Protein AF-A0A7X6TGX8-F1 (afdb_monomer_lite)

Structure (mmCIF, N/CA/C/O backbone):
data_AF-A0A7X6TGX8-F1
#
_entry.id   AF-A0A7X6TGX8-F1
#
loop_
_atom_site.group_PDB
_atom_site.id
_atom_site.type_symbol
_atom_site.label_atom_id
_atom_site.label_alt_id
_atom_site.label_comp_id
_atom_site.label_asym_id
_atom_site.label_entity_id
_atom_site.label_seq_id
_atom_site.pdbx_PDB_ins_code
_atom_site.Cartn_x
_atom_site.Cartn_y
_atom_site.Cartn_z
_atom_site.occupancy
_atom_site.B_iso_or_equiv
_atom_site.auth_seq_id
_atom_site.auth_comp_id
_atom_site.auth_asym_id
_atom_site.auth_atom_id
_atom_site.pdbx_PDB_model_num
ATOM 1 N N . MET A 1 1 ? -1.443 -20.435 -5.190 1.00 62.88 1 MET A N 1
ATOM 2 C CA . MET A 1 1 ? -2.209 -19.223 -5.570 1.00 62.88 1 MET A CA 1
ATOM 3 C C . MET A 1 1 ? -1.275 -18.072 -5.926 1.00 62.88 1 MET A C 1
ATOM 5 O O . MET A 1 1 ? -1.357 -17.604 -7.048 1.00 62.88 1 MET A O 1
ATOM 9 N N . PHE A 1 2 ? -0.354 -17.673 -5.039 1.00 69.69 2 PHE A N 1
ATOM 10 C CA . PHE A 1 2 ? 0.623 -16.609 -5.322 1.00 69.69 2 PHE A CA 1
ATOM 11 C C . PHE A 1 2 ? 1.579 -16.952 -6.479 1.00 69.69 2 PHE A C 1
ATOM 13 O O . PHE A 1 2 ? 1.657 -16.198 -7.441 1.00 69.69 2 PHE A O 1
ATOM 20 N N . ASP A 1 3 ? 2.193 -18.140 -6.460 1.00 76.62 3 ASP A N 1
ATOM 21 C CA . ASP A 1 3 ? 3.112 -18.580 -7.528 1.00 76.62 3 ASP A CA 1
ATOM 22 C C . ASP A 1 3 ? 2.433 -18.718 -8.896 1.00 76.62 3 ASP A C 1
ATOM 24 O O . ASP A 1 3 ? 3.056 -18.521 -9.934 1.00 76.62 3 ASP A O 1
ATOM 28 N N . ALA A 1 4 ? 1.132 -19.023 -8.909 1.00 78.00 4 ALA A N 1
ATOM 29 C CA . ALA A 1 4 ? 0.347 -19.078 -10.139 1.00 78.00 4 ALA A CA 1
ATOM 30 C C . ALA A 1 4 ? 0.096 -17.675 -10.722 1.00 78.00 4 ALA A C 1
ATOM 32 O O . ALA A 1 4 ? 0.005 -17.527 -11.936 1.00 78.00 4 ALA A O 1
ATOM 33 N N . LEU A 1 5 ? 0.016 -16.653 -9.863 1.00 79.88 5 LEU A N 1
ATOM 34 C CA . LEU A 1 5 ? -0.174 -15.257 -10.253 1.00 79.88 5 LEU A CA 1
ATOM 35 C C . LEU A 1 5 ? 1.125 -14.642 -10.796 1.00 79.88 5 LEU A C 1
ATOM 37 O O . LEU A 1 5 ? 1.132 -13.961 -11.818 1.00 79.88 5 LEU A O 1
ATOM 41 N N . THR A 1 6 ? 2.243 -14.894 -10.113 1.00 84.06 6 THR A N 1
ATOM 42 C CA . THR A 1 6 ? 3.538 -14.270 -10.424 1.00 84.06 6 THR A CA 1
ATOM 43 C C . THR A 1 6 ? 4.379 -15.085 -11.407 1.00 84.06 6 THR A C 1
ATOM 45 O O . THR A 1 6 ? 5.235 -14.521 -12.089 1.00 84.06 6 THR A O 1
ATOM 48 N N . GLY A 1 7 ? 4.125 -16.392 -11.537 1.00 81.94 7 GLY A N 1
ATOM 49 C CA . GLY A 1 7 ? 5.026 -17.358 -12.174 1.00 81.94 7 GLY A CA 1
ATOM 50 C C . GLY A 1 7 ? 5.411 -17.064 -13.626 1.00 81.94 7 GLY A C 1
ATOM 51 O O . GLY A 1 7 ? 6.537 -17.355 -14.021 1.00 81.94 7 GLY A O 1
ATOM 52 N N . ALA A 1 8 ? 4.529 -16.444 -14.414 1.00 80.12 8 ALA A N 1
ATOM 53 C CA . ALA A 1 8 ? 4.845 -16.021 -15.784 1.00 80.12 8 ALA A CA 1
ATOM 54 C C . ALA A 1 8 ? 5.239 -14.536 -15.880 1.00 80.12 8 ALA A C 1
ATOM 56 O O . ALA A 1 8 ? 6.113 -14.166 -16.667 1.00 80.12 8 ALA A O 1
ATOM 57 N N . ALA A 1 9 ? 4.610 -13.676 -15.075 1.00 87.62 9 ALA A N 1
ATOM 58 C CA . ALA A 1 9 ? 4.783 -12.230 -15.155 1.00 87.62 9 ALA A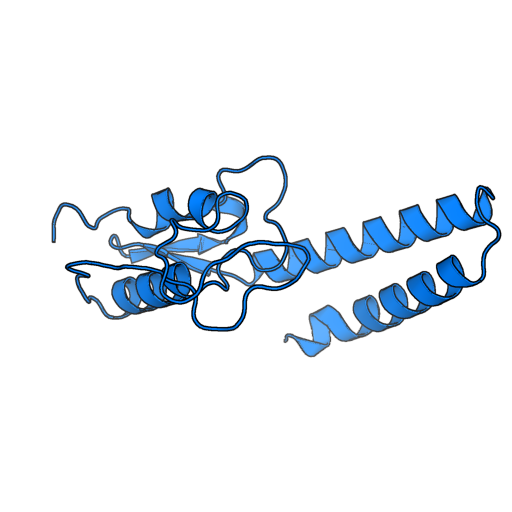 CA 1
ATOM 59 C C . ALA A 1 9 ? 6.134 -11.764 -14.584 1.00 87.62 9 ALA A C 1
ATOM 61 O O . ALA A 1 9 ? 6.808 -10.934 -15.200 1.00 87.62 9 ALA A O 1
ATOM 62 N N . ASP A 1 10 ? 6.570 -12.319 -13.451 1.00 90.31 10 ASP A N 1
ATOM 63 C CA . ASP A 1 10 ? 7.808 -11.912 -12.777 1.00 90.31 10 ASP A CA 1
ATOM 64 C C . ASP A 1 10 ? 9.071 -12.193 -13.606 1.00 90.31 10 ASP A C 1
ATOM 66 O O . ASP A 1 10 ? 9.896 -11.279 -13.762 1.00 90.31 10 ASP A O 1
ATOM 70 N N . PRO A 1 11 ? 9.262 -13.404 -14.176 1.00 93.94 11 PRO A N 1
ATOM 71 C CA . PRO A 1 11 ? 10.401 -13.673 -15.049 1.00 93.94 11 PRO A CA 1
ATOM 72 C C . PRO A 1 11 ? 10.435 -12.740 -16.260 1.00 93.94 11 PRO A C 1
ATOM 74 O O . PRO A 1 11 ? 11.500 -12.228 -16.609 1.00 93.94 11 PRO A O 1
ATOM 77 N N . GLU A 1 12 ? 9.280 -12.451 -16.865 1.00 94.75 12 GLU A N 1
ATOM 78 C CA . GLU A 1 12 ? 9.201 -11.570 -18.030 1.00 94.75 12 GLU A CA 1
ATOM 79 C C . GLU A 1 12 ? 9.512 -10.110 -17.672 1.00 94.75 12 GLU A C 1
ATOM 81 O O . GLU A 1 12 ? 10.279 -9.447 -18.374 1.00 94.75 12 GLU A O 1
ATOM 86 N N . ILE A 1 13 ? 9.010 -9.602 -16.541 1.00 95.44 13 ILE A N 1
ATOM 87 C CA . ILE A 1 13 ? 9.344 -8.257 -16.043 1.00 95.44 13 ILE A CA 1
ATOM 88 C C . ILE A 1 13 ? 10.855 -8.128 -15.799 1.00 95.44 13 ILE A C 1
ATOM 90 O O . ILE A 1 13 ? 11.450 -7.101 -16.160 1.00 95.44 13 ILE A O 1
ATOM 94 N N . LYS A 1 14 ? 11.490 -9.159 -15.223 1.00 94.81 14 LYS A N 1
ATOM 95 C CA . LYS A 1 14 ? 12.948 -9.216 -15.018 1.00 94.81 14 LYS A CA 1
ATOM 96 C C . LYS A 1 14 ? 13.697 -9.258 -16.352 1.00 94.81 14 LYS A C 1
ATOM 98 O O . LYS A 1 14 ? 14.626 -8.470 -16.551 1.00 94.81 14 LYS A O 1
ATOM 103 N N . ARG A 1 15 ? 13.260 -10.098 -17.298 1.00 96.88 15 ARG A N 1
ATOM 104 C CA . ARG A 1 15 ? 13.843 -10.205 -18.647 1.00 96.88 15 ARG A CA 1
ATOM 105 C C . ARG A 1 15 ? 13.784 -8.873 -19.392 1.00 96.88 15 ARG A C 1
ATOM 107 O O . ARG A 1 15 ? 14.792 -8.436 -19.950 1.00 96.88 15 ARG A O 1
ATOM 114 N N . LEU A 1 16 ? 12.636 -8.193 -19.360 1.00 96.81 16 LEU A N 1
ATOM 115 C CA . LEU A 1 16 ? 12.464 -6.864 -19.945 1.00 96.81 16 LEU A CA 1
ATOM 116 C C . LEU A 1 16 ? 13.342 -5.821 -19.248 1.00 96.81 16 LEU A C 1
ATOM 118 O O . LEU A 1 16 ? 13.933 -4.987 -19.926 1.00 96.81 16 LEU A O 1
ATOM 122 N N . GLY A 1 17 ? 13.480 -5.880 -17.920 1.00 96.31 17 GLY A N 1
ATOM 123 C CA . GLY A 1 17 ? 14.408 -5.029 -17.168 1.00 96.31 17 GLY A CA 1
ATOM 124 C C . GLY A 1 17 ? 15.855 -5.175 -17.648 1.00 96.31 17 GLY A C 1
ATOM 125 O O . GLY A 1 17 ? 16.512 -4.177 -17.948 1.00 96.31 17 GLY A O 1
ATOM 126 N N . ALA A 1 18 ? 16.320 -6.414 -17.818 1.00 96.81 18 ALA A N 1
ATOM 127 C CA . ALA A 1 18 ? 17.652 -6.702 -18.342 1.00 96.81 18 ALA A CA 1
ATOM 128 C C . ALA A 1 18 ? 17.819 -6.247 -19.807 1.00 96.81 18 ALA A C 1
ATOM 130 O O . ALA A 1 18 ? 18.865 -5.717 -20.180 1.00 96.81 18 ALA A O 1
ATOM 131 N N . ALA A 1 19 ? 16.786 -6.407 -20.640 1.00 96.50 19 ALA A N 1
ATOM 132 C CA . ALA A 1 19 ? 16.795 -5.920 -22.020 1.00 96.50 19 ALA A CA 1
ATOM 133 C C . ALA A 1 19 ? 16.850 -4.384 -22.095 1.00 96.50 19 ALA A C 1
ATOM 135 O O . ALA A 1 19 ? 17.595 -3.840 -22.906 1.00 96.50 19 ALA A O 1
ATOM 136 N N . ILE A 1 20 ? 16.122 -3.680 -21.219 1.00 97.19 20 ILE A N 1
ATOM 137 C CA . ILE A 1 20 ? 16.188 -2.217 -21.102 1.00 97.19 20 ILE A CA 1
ATOM 138 C C . ILE A 1 20 ? 17.605 -1.787 -20.736 1.00 97.19 20 ILE A C 1
ATOM 140 O O . ILE A 1 20 ? 18.115 -0.866 -21.361 1.00 97.19 20 ILE A O 1
ATOM 144 N N . ALA A 1 21 ? 18.255 -2.441 -19.769 1.00 96.00 21 ALA A N 1
ATOM 145 C CA . ALA A 1 21 ? 19.613 -2.090 -19.350 1.00 96.00 21 ALA A CA 1
ATOM 146 C C . ALA A 1 21 ? 20.630 -2.159 -20.506 1.00 96.00 21 ALA A C 1
ATOM 148 O O . ALA A 1 21 ? 21.503 -1.302 -20.590 1.00 96.00 21 ALA A O 1
ATOM 149 N N . ARG A 1 22 ? 20.468 -3.120 -21.427 1.00 95.81 22 ARG A N 1
ATOM 150 C CA . ARG A 1 22 ? 21.333 -3.290 -22.610 1.00 95.81 22 ARG A CA 1
ATOM 151 C C . ARG A 1 22 ? 20.973 -2.388 -23.795 1.00 95.81 22 ARG A C 1
ATOM 153 O O . ARG A 1 22 ? 21.797 -2.198 -24.681 1.00 95.81 22 ARG A O 1
ATOM 160 N N . ALA A 1 23 ? 19.750 -1.864 -23.853 1.00 95.56 23 ALA A N 1
ATOM 161 C CA . ALA A 1 23 ? 19.290 -1.074 -24.992 1.00 95.56 23 ALA A CA 1
ATOM 162 C C . ALA A 1 23 ? 19.861 0.361 -24.966 1.00 95.56 23 ALA A C 1
ATOM 164 O O . ALA A 1 23 ? 19.833 0.995 -23.902 1.00 95.56 23 ALA A O 1
ATOM 165 N N . PRO A 1 24 ? 20.276 0.932 -26.117 1.00 95.56 24 PRO A N 1
ATOM 166 C CA . PRO A 1 24 ? 20.805 2.295 -26.180 1.00 95.56 24 PRO A CA 1
ATOM 167 C C . PRO A 1 24 ? 19.836 3.325 -25.592 1.00 95.56 24 PRO A C 1
ATOM 169 O O . PRO A 1 24 ? 18.625 3.284 -25.862 1.00 95.56 24 PRO A O 1
ATOM 172 N N . ALA A 1 25 ? 20.360 4.253 -24.789 1.00 92.69 25 ALA A N 1
ATOM 173 C CA . ALA A 1 25 ? 19.578 5.335 -24.201 1.00 92.69 25 ALA A CA 1
ATOM 174 C C . ALA A 1 25 ? 18.879 6.163 -25.295 1.00 92.69 25 ALA A C 1
ATOM 176 O O . ALA A 1 25 ? 19.437 6.408 -26.358 1.00 92.69 25 ALA A O 1
ATOM 177 N N . GLY A 1 26 ? 17.620 6.543 -25.064 1.00 90.81 26 GLY A N 1
ATOM 178 C CA . GLY A 1 26 ? 16.832 7.334 -26.020 1.00 90.81 26 GLY A CA 1
ATOM 179 C C . GLY A 1 26 ? 16.324 6.589 -27.266 1.00 90.81 26 GLY A C 1
ATOM 180 O O . GLY A 1 26 ? 15.465 7.128 -27.965 1.00 90.81 26 GLY A O 1
ATOM 181 N N . SER A 1 27 ? 16.769 5.354 -27.532 1.00 95.69 27 SER A N 1
ATOM 182 C CA . SER A 1 27 ? 16.324 4.591 -28.709 1.00 95.69 27 SER A CA 1
ATOM 183 C C . SER A 1 27 ? 14.827 4.249 -28.670 1.00 95.69 27 SER A C 1
ATOM 185 O O . SER A 1 27 ? 14.243 4.028 -27.603 1.00 95.69 27 SER A O 1
ATOM 187 N N . ALA A 1 28 ? 14.198 4.158 -29.848 1.00 95.50 28 ALA A N 1
ATOM 188 C CA . ALA A 1 28 ? 12.800 3.737 -29.974 1.00 95.50 28 ALA A CA 1
ATOM 189 C C . ALA A 1 28 ? 12.571 2.346 -29.357 1.00 95.50 28 ALA A C 1
ATOM 191 O O . ALA A 1 28 ? 11.680 2.185 -28.527 1.00 95.50 28 ALA A O 1
ATOM 192 N N . SER A 1 29 ? 13.468 1.396 -29.642 1.00 94.38 29 SER A N 1
ATOM 193 C CA . SER A 1 29 ? 13.449 0.048 -29.057 1.00 94.38 29 SER A CA 1
ATOM 194 C C . SER A 1 29 ? 13.465 0.075 -27.521 1.00 94.38 29 SER A C 1
ATOM 196 O O . SER A 1 29 ? 12.645 -0.579 -26.873 1.00 94.38 29 SER A O 1
ATOM 198 N N . ARG A 1 30 ? 14.311 0.915 -26.901 1.00 96.31 30 ARG A N 1
ATOM 199 C CA . ARG A 1 30 ? 14.320 1.078 -25.438 1.00 96.31 30 ARG A CA 1
ATOM 200 C C . ARG A 1 30 ? 12.989 1.616 -24.914 1.00 96.31 30 ARG A C 1
ATOM 202 O O . ARG A 1 30 ? 12.494 1.121 -23.900 1.00 96.31 30 ARG A O 1
ATOM 209 N N . ARG A 1 31 ? 12.402 2.618 -25.578 1.00 96.88 31 ARG A N 1
ATOM 210 C CA . ARG A 1 31 ? 11.093 3.170 -25.183 1.00 96.88 31 ARG A CA 1
ATOM 211 C C . ARG A 1 31 ? 10.008 2.096 -25.228 1.00 96.88 31 ARG A C 1
ATOM 213 O O . ARG A 1 31 ? 9.186 2.039 -24.316 1.00 96.88 31 ARG A O 1
ATOM 220 N N . ASP A 1 32 ? 10.022 1.237 -26.238 1.00 96.88 32 ASP A N 1
ATOM 221 C CA . ASP A 1 32 ? 9.043 0.159 -26.404 1.00 96.88 32 ASP A CA 1
ATOM 222 C C . ASP A 1 32 ? 9.174 -0.894 -25.298 1.00 96.88 32 ASP A C 1
ATOM 224 O O . ASP A 1 32 ? 8.177 -1.269 -24.675 1.00 96.88 32 ASP A O 1
ATOM 228 N N . LEU A 1 33 ? 10.406 -1.296 -24.969 1.00 97.69 33 LEU A N 1
ATOM 229 C CA . LEU A 1 33 ? 10.687 -2.201 -23.852 1.00 97.69 33 LEU A CA 1
ATOM 230 C C . LEU A 1 33 ? 10.219 -1.619 -22.509 1.00 97.69 33 LEU A C 1
ATOM 232 O O . LEU A 1 33 ? 9.588 -2.322 -21.717 1.00 97.69 33 LEU A O 1
ATOM 236 N N . VAL A 1 34 ? 10.462 -0.325 -22.263 1.00 97.38 34 VAL A N 1
ATOM 237 C CA . VAL A 1 34 ? 9.977 0.371 -21.059 1.00 97.38 34 VAL A CA 1
ATOM 238 C C . VAL A 1 34 ? 8.449 0.368 -20.998 1.00 97.38 34 VAL A C 1
ATOM 240 O O . VAL A 1 34 ? 7.894 0.080 -19.935 1.00 97.38 34 VAL A O 1
ATOM 243 N N . ARG A 1 35 ? 7.757 0.652 -22.112 1.00 96.88 35 ARG A N 1
ATOM 244 C CA . ARG A 1 35 ? 6.284 0.622 -22.161 1.00 96.88 35 ARG A CA 1
ATOM 245 C C . ARG A 1 35 ? 5.743 -0.774 -21.847 1.00 96.88 35 ARG A C 1
ATOM 247 O O . ARG A 1 35 ? 4.868 -0.887 -20.992 1.00 96.88 35 ARG A O 1
ATOM 254 N N . ARG A 1 36 ? 6.301 -1.827 -22.459 1.00 96.50 36 ARG A N 1
ATOM 255 C CA . ARG A 1 36 ? 5.892 -3.226 -22.218 1.00 96.50 36 ARG A CA 1
ATOM 256 C C . ARG A 1 36 ? 6.118 -3.648 -20.767 1.00 96.50 36 ARG A C 1
ATOM 258 O O . ARG A 1 36 ? 5.191 -4.141 -20.132 1.00 96.50 36 ARG A O 1
ATOM 265 N N . ARG A 1 37 ? 7.301 -3.367 -20.203 1.00 97.19 37 ARG A N 1
ATOM 266 C CA . ARG A 1 37 ? 7.605 -3.674 -18.794 1.00 97.19 37 ARG A CA 1
ATOM 267 C C . ARG A 1 37 ? 6.640 -2.970 -17.842 1.00 97.19 37 ARG A C 1
ATOM 269 O O . ARG A 1 37 ? 6.148 -3.589 -16.905 1.00 97.19 37 ARG A O 1
ATOM 276 N N . ARG A 1 38 ? 6.371 -1.679 -18.075 1.00 95.00 38 ARG A N 1
ATOM 277 C CA . ARG A 1 38 ? 5.432 -0.894 -17.255 1.00 95.00 38 ARG A CA 1
ATOM 278 C C . ARG A 1 38 ? 4.013 -1.447 -17.333 1.00 95.00 38 ARG A C 1
ATOM 280 O O . ARG A 1 38 ? 3.343 -1.489 -16.310 1.00 95.00 38 ARG A O 1
ATOM 287 N N . ALA A 1 39 ? 3.559 -1.859 -18.517 1.00 94.19 39 ALA A N 1
ATOM 288 C CA . ALA A 1 39 ? 2.231 -2.437 -18.688 1.00 94.19 39 ALA A CA 1
ATOM 289 C C . ALA A 1 39 ? 2.079 -3.752 -17.911 1.00 94.19 39 ALA A C 1
ATOM 291 O O . ALA A 1 39 ? 1.147 -3.861 -17.122 1.00 94.19 39 ALA A O 1
ATOM 292 N N . LEU A 1 40 ? 3.031 -4.681 -18.059 1.00 94.31 40 LEU A N 1
ATOM 293 C CA . LEU A 1 40 ? 3.022 -5.956 -17.332 1.00 94.31 40 LEU A CA 1
ATOM 294 C C . LEU A 1 40 ? 3.113 -5.763 -15.816 1.00 94.31 40 LEU A C 1
ATOM 296 O O . LEU A 1 40 ? 2.340 -6.351 -15.073 1.00 94.31 40 LEU A O 1
ATOM 300 N N . SER A 1 41 ? 4.014 -4.893 -15.350 1.00 92.69 41 SER A N 1
ATOM 301 C CA . SER A 1 41 ? 4.146 -4.607 -13.918 1.00 92.69 41 SER A CA 1
ATOM 302 C C . SER A 1 41 ? 2.878 -3.984 -13.335 1.00 92.69 41 SER A C 1
ATOM 304 O O . SER A 1 41 ? 2.495 -4.332 -12.224 1.00 92.69 41 SER A O 1
ATOM 306 N N . ARG A 1 42 ? 2.208 -3.091 -14.073 1.00 90.88 42 ARG A N 1
ATOM 307 C CA . ARG A 1 42 ? 0.938 -2.498 -13.637 1.00 90.88 42 ARG A CA 1
ATOM 308 C C . ARG A 1 42 ? -0.171 -3.543 -13.541 1.00 90.88 42 ARG A C 1
ATOM 310 O O . ARG A 1 42 ? -0.945 -3.490 -12.594 1.00 90.88 42 ARG A O 1
ATOM 317 N N . ASP A 1 43 ? -0.259 -4.438 -14.520 1.00 91.06 43 ASP A N 1
ATOM 318 C CA . ASP A 1 43 ? -1.275 -5.489 -14.541 1.00 91.06 43 ASP A CA 1
ATOM 319 C C . ASP A 1 43 ? -1.083 -6.472 -13.381 1.00 91.06 43 ASP A C 1
ATOM 321 O O . ASP A 1 43 ? -1.998 -6.681 -12.591 1.00 91.06 43 ASP A O 1
ATOM 325 N N . LEU A 1 44 ? 0.149 -6.947 -13.180 1.00 91.44 44 LEU A N 1
ATOM 326 C CA . LEU A 1 44 ? 0.481 -7.817 -12.053 1.00 91.44 44 LEU A CA 1
ATOM 327 C C . LEU A 1 44 ? 0.184 -7.151 -10.702 1.00 91.44 44 LEU A C 1
ATOM 329 O O . LEU A 1 44 ? -0.410 -7.767 -9.824 1.00 91.44 44 LEU A O 1
ATOM 333 N N . MET A 1 45 ? 0.562 -5.880 -10.530 1.00 89.50 45 MET A N 1
ATOM 334 C CA . MET A 1 45 ? 0.269 -5.147 -9.294 1.00 89.50 45 MET A CA 1
ATOM 335 C C . MET A 1 45 ? -1.233 -5.001 -9.044 1.00 89.50 45 MET A C 1
ATOM 337 O O . MET A 1 45 ? -1.652 -5.041 -7.892 1.00 89.50 45 MET A O 1
ATOM 341 N N . GLN A 1 46 ? -2.043 -4.837 -10.093 1.00 87.00 46 GLN A N 1
ATOM 342 C CA . GLN A 1 46 ? -3.497 -4.812 -9.947 1.00 87.00 46 GLN A CA 1
ATOM 343 C C . GLN A 1 46 ? -4.010 -6.142 -9.413 1.00 87.00 46 GLN A C 1
ATOM 345 O O . GLN A 1 46 ? -4.683 -6.157 -8.391 1.00 87.00 46 GLN A O 1
ATOM 350 N N . GLN A 1 47 ? -3.622 -7.237 -10.064 1.00 88.69 47 GLN A N 1
ATOM 351 C CA . GLN A 1 47 ? -4.029 -8.575 -9.657 1.00 88.69 47 GLN A CA 1
ATOM 352 C C . GLN A 1 47 ? -3.612 -8.875 -8.211 1.00 88.69 47 GLN A C 1
ATOM 354 O O . GLN A 1 47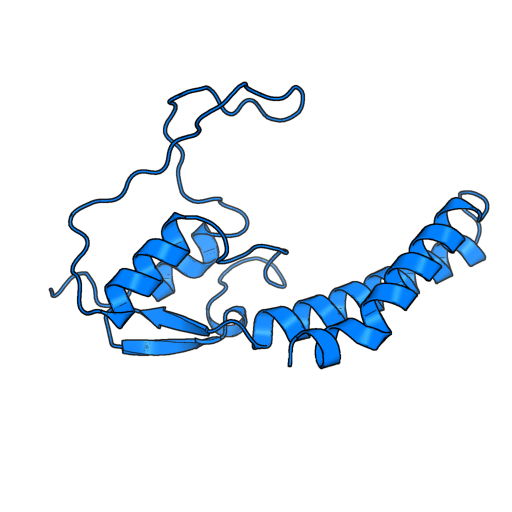 ? -4.377 -9.466 -7.458 1.00 88.69 47 GLN A O 1
ATOM 359 N N . LEU A 1 48 ? -2.423 -8.425 -7.795 1.00 88.62 48 LEU A N 1
ATOM 360 C CA . LEU A 1 48 ? -1.969 -8.539 -6.410 1.00 88.62 48 LEU A CA 1
ATOM 361 C C . LEU A 1 48 ? -2.848 -7.737 -5.444 1.00 88.62 48 LEU A C 1
ATOM 363 O O . LEU A 1 48 ? -3.235 -8.266 -4.405 1.00 88.62 48 LEU A O 1
ATOM 367 N N . HIS A 1 49 ? -3.185 -6.487 -5.768 1.00 89.38 49 HIS A N 1
ATOM 368 C CA . HIS A 1 49 ? -4.057 -5.673 -4.915 1.00 89.38 49 HIS A CA 1
ATOM 369 C C . HIS A 1 49 ? -5.485 -6.221 -4.830 1.00 89.38 49 HIS A C 1
ATOM 371 O O . HIS A 1 49 ? -6.100 -6.097 -3.774 1.00 89.38 49 HIS A O 1
ATOM 377 N N . ASP A 1 50 ? -5.991 -6.870 -5.879 1.00 87.06 50 ASP A N 1
ATOM 378 C CA . ASP A 1 50 ? -7.315 -7.506 -5.873 1.00 87.06 50 ASP A CA 1
ATOM 379 C C . ASP A 1 50 ? -7.389 -8.689 -4.885 1.00 87.06 50 ASP A C 1
ATOM 381 O O . ASP A 1 50 ? -8.460 -9.020 -4.377 1.00 87.06 50 ASP A O 1
ATOM 385 N N . LEU A 1 51 ? -6.251 -9.311 -4.547 1.00 88.25 51 LEU A N 1
ATOM 386 C CA . LEU A 1 51 ? -6.193 -10.354 -3.514 1.00 88.25 51 LEU A CA 1
ATOM 387 C C . LEU A 1 51 ? -6.303 -9.780 -2.093 1.00 88.25 51 LEU A C 1
ATOM 389 O O . LEU A 1 51 ? -6.728 -10.482 -1.170 1.00 88.25 51 LEU A O 1
ATOM 393 N N . TYR A 1 52 ? -5.933 -8.515 -1.897 1.00 90.69 52 TYR A N 1
ATOM 394 C CA . TYR A 1 52 ? -5.911 -7.886 -0.582 1.00 90.69 52 TYR A CA 1
ATOM 395 C C . TYR A 1 52 ? -7.309 -7.413 -0.204 1.00 90.69 52 TYR A C 1
ATOM 397 O O . TYR A 1 52 ? -7.921 -6.613 -0.906 1.00 90.69 52 TYR A O 1
ATOM 405 N N . HIS A 1 53 ? -7.794 -7.885 0.941 1.00 94.06 53 HIS A N 1
ATOM 406 C CA . HIS A 1 53 ? -9.077 -7.480 1.500 1.00 94.06 53 HIS A CA 1
ATOM 407 C C . HIS A 1 53 ? -8.869 -6.893 2.885 1.00 94.06 53 HIS A C 1
ATOM 409 O O . HIS A 1 53 ? -8.176 -7.488 3.711 1.00 94.06 53 HIS A O 1
ATOM 415 N N . LEU A 1 54 ? -9.502 -5.752 3.127 1.00 96.62 54 LEU A N 1
ATOM 416 C CA . LEU A 1 54 ? -9.511 -5.082 4.415 1.00 96.62 54 LEU A CA 1
ATOM 417 C C . LEU A 1 54 ? -10.867 -5.274 5.089 1.00 96.62 54 LEU A C 1
ATOM 419 O O . LEU A 1 54 ? -11.898 -5.351 4.416 1.00 96.62 54 LEU A O 1
ATOM 423 N N . VAL A 1 55 ? -10.848 -5.344 6.417 1.00 97.69 55 VAL A N 1
ATOM 424 C CA . VAL A 1 55 ? -12.037 -5.403 7.269 1.00 97.69 55 VAL A CA 1
ATOM 425 C C . VAL A 1 55 ? -12.029 -4.204 8.208 1.00 97.69 55 VAL A C 1
ATOM 427 O O . VAL A 1 55 ? -10.991 -3.890 8.787 1.00 97.69 55 VAL A O 1
ATOM 430 N N . ASN A 1 56 ? -13.169 -3.531 8.346 1.00 97.38 56 ASN A N 1
ATOM 431 C CA . ASN A 1 56 ? -13.333 -2.421 9.286 1.00 97.38 56 ASN A CA 1
ATOM 432 C C . ASN A 1 56 ? -14.059 -2.845 10.573 1.00 97.38 56 ASN A C 1
ATOM 434 O O . ASN A 1 56 ? -14.516 -3.981 10.709 1.00 97.38 56 ASN A O 1
ATOM 438 N N . PHE A 1 57 ? -14.221 -1.919 11.519 1.00 97.00 57 PHE A N 1
ATOM 439 C CA . PHE A 1 57 ? -14.865 -2.186 12.812 1.00 97.00 57 PHE A CA 1
ATOM 440 C C . PHE A 1 57 ? -16.390 -2.378 12.738 1.00 97.00 57 PHE A C 1
ATOM 442 O O . PHE A 1 57 ? -17.007 -2.747 13.741 1.00 97.00 57 PHE A O 1
ATOM 449 N N . ARG A 1 58 ? -17.015 -2.197 11.565 1.00 95.81 58 ARG A N 1
ATOM 450 C CA . ARG A 1 58 ? -18.398 -2.635 11.285 1.00 95.81 58 ARG A CA 1
ATOM 451 C C . ARG A 1 58 ? -18.473 -4.090 10.803 1.00 95.81 58 ARG A C 1
ATOM 453 O O . ARG A 1 58 ? -19.571 -4.610 10.643 1.00 95.81 58 ARG A O 1
ATOM 460 N N . GLY A 1 59 ? -17.332 -4.742 10.569 1.00 95.50 59 GLY A N 1
ATOM 461 C CA . GLY A 1 59 ? -17.253 -6.080 9.980 1.00 95.50 59 GLY A CA 1
ATOM 462 C C . GLY A 1 59 ? -17.388 -6.091 8.454 1.00 95.50 59 GLY A C 1
ATOM 463 O O . GLY A 1 59 ? -17.490 -7.161 7.856 1.00 95.50 59 GLY A O 1
ATOM 464 N N . GLU A 1 60 ? -17.381 -4.925 7.801 1.00 97.12 60 GLU A N 1
ATOM 465 C CA . GLU A 1 60 ? -17.442 -4.845 6.343 1.00 97.12 60 GLU A CA 1
ATOM 466 C C . GLU A 1 60 ? -16.107 -5.279 5.747 1.00 97.12 60 GLU A C 1
ATOM 468 O O . GLU A 1 60 ? -15.052 -4.815 6.176 1.00 97.12 60 GLU A O 1
ATOM 473 N N . ARG A 1 61 ? -16.157 -6.125 4.716 1.00 97.06 61 ARG A N 1
ATOM 474 C CA . ARG A 1 61 ? -14.985 -6.585 3.969 1.00 97.06 61 ARG A CA 1
ATOM 475 C C . ARG A 1 61 ? -14.997 -5.988 2.568 1.00 97.06 61 ARG A C 1
ATOM 477 O O . ARG A 1 61 ? -15.975 -6.166 1.848 1.00 97.06 61 ARG A O 1
ATOM 484 N N . ARG A 1 62 ? -13.908 -5.330 2.167 1.00 95.88 62 ARG A N 1
ATOM 485 C CA . ARG A 1 62 ? -13.733 -4.766 0.816 1.00 95.88 62 ARG A CA 1
ATOM 486 C C . ARG A 1 62 ? -12.315 -4.988 0.307 1.00 95.88 62 ARG A C 1
ATOM 488 O O . ARG A 1 62 ? -11.395 -5.157 1.108 1.00 95.88 62 ARG A O 1
ATOM 495 N N . SER A 1 63 ? -12.133 -5.011 -1.008 1.00 94.25 63 SER A N 1
ATOM 496 C CA . SER A 1 63 ? -10.799 -5.099 -1.605 1.00 94.25 63 SER A CA 1
ATOM 497 C C . SER A 1 63 ? -9.992 -3.823 -1.349 1.00 94.25 63 SER A C 1
ATOM 499 O O . SER A 1 63 ? -10.546 -2.736 -1.168 1.00 94.25 63 SER A O 1
ATOM 501 N N . LEU A 1 64 ? -8.663 -3.935 -1.378 1.00 94.88 64 LEU A N 1
ATOM 502 C CA . LEU A 1 64 ? -7.750 -2.801 -1.225 1.00 94.88 64 LEU A CA 1
ATOM 503 C C . LEU A 1 64 ? -8.005 -1.705 -2.268 1.00 94.88 64 LEU A C 1
ATOM 505 O O . LEU A 1 64 ? -7.822 -0.523 -1.995 1.00 94.88 64 LEU A O 1
ATOM 509 N N . VAL A 1 65 ? -8.421 -2.103 -3.467 1.00 93.38 65 VAL A N 1
ATOM 510 C CA . VAL A 1 65 ? -8.656 -1.205 -4.600 1.00 93.38 65 VAL A CA 1
ATOM 511 C C . VAL A 1 65 ? -9.926 -0.384 -4.394 1.00 93.38 65 VAL A C 1
ATOM 513 O O . VAL A 1 65 ? -9.927 0.802 -4.703 1.00 93.38 65 VAL A O 1
ATOM 516 N N . GLU A 1 66 ? -10.978 -0.983 -3.833 1.00 93.81 66 GLU A N 1
ATOM 517 C CA . GLU A 1 66 ? -12.248 -0.297 -3.558 1.00 93.81 66 GLU A CA 1
ATOM 518 C C . GLU A 1 66 ? -12.134 0.763 -2.461 1.00 93.81 66 GLU A C 1
ATOM 520 O O . GLU A 1 66 ? -12.881 1.738 -2.464 1.00 93.81 66 GLU A O 1
ATOM 525 N N . VAL A 1 67 ? -11.226 0.564 -1.506 1.00 95.62 67 VAL A N 1
ATOM 526 C CA . VAL A 1 67 ? -11.108 1.409 -0.304 1.00 95.62 67 VAL A CA 1
ATOM 527 C C . VAL A 1 67 ? -9.993 2.444 -0.396 1.00 95.62 67 VAL A C 1
ATOM 529 O O . VAL A 1 67 ? -9.859 3.289 0.487 1.00 95.62 67 VAL A O 1
ATOM 532 N N . PHE A 1 68 ? -9.165 2.381 -1.437 1.00 96.00 68 PHE A N 1
ATOM 533 C CA . PHE A 1 68 ? -8.055 3.305 -1.618 1.00 96.00 68 PHE A CA 1
ATOM 534 C C . PHE A 1 68 ? -8.538 4.664 -2.135 1.00 96.00 68 PHE A C 1
ATOM 536 O O . PHE A 1 68 ? -8.833 4.831 -3.316 1.00 96.00 68 PHE A O 1
ATOM 543 N N . HIS A 1 69 ? -8.541 5.671 -1.260 1.00 94.94 69 HIS A N 1
ATOM 544 C CA . HIS A 1 69 ? -8.906 7.051 -1.593 1.00 94.94 69 HIS A CA 1
ATOM 545 C C . HIS A 1 69 ? -7.684 7.924 -1.908 1.00 94.94 69 HIS A C 1
ATOM 547 O O . HIS A 1 69 ? -7.415 8.925 -1.245 1.00 94.94 69 HIS A O 1
ATOM 553 N N . GLY A 1 70 ? -6.902 7.527 -2.910 1.00 91.69 70 GLY A N 1
ATOM 554 C CA . GLY A 1 70 ? -5.736 8.274 -3.385 1.00 91.69 70 GLY A CA 1
ATOM 555 C C . GLY A 1 70 ? -5.749 8.466 -4.903 1.00 91.69 70 GLY A C 1
ATOM 556 O O . GLY A 1 70 ? -6.597 7.905 -5.597 1.00 91.69 70 GLY A O 1
ATOM 557 N N . PRO A 1 71 ? -4.814 9.257 -5.456 1.00 89.12 71 PRO A N 1
ATOM 558 C CA . PRO A 1 71 ? -4.729 9.445 -6.896 1.00 89.12 71 PRO A CA 1
ATOM 559 C C . PRO A 1 71 ? -4.296 8.149 -7.592 1.00 89.12 71 PRO A C 1
ATOM 561 O O . PRO A 1 71 ? -3.242 7.584 -7.300 1.00 89.12 71 PRO A O 1
ATOM 564 N N . GLY A 1 72 ? -5.082 7.716 -8.576 1.00 88.38 72 GLY A N 1
ATOM 565 C CA . GLY A 1 72 ? -4.772 6.535 -9.375 1.00 88.38 72 GLY A CA 1
ATOM 566 C C . GLY A 1 72 ? -4.936 5.229 -8.597 1.00 88.38 72 GLY A C 1
ATOM 567 O O . GLY A 1 72 ? -5.882 5.056 -7.839 1.00 88.38 72 GLY A O 1
ATOM 568 N N . ARG A 1 73 ? -4.040 4.271 -8.849 1.00 88.56 73 ARG A N 1
ATOM 569 C CA . ARG A 1 73 ? -4.074 2.941 -8.220 1.00 88.56 73 ARG A CA 1
ATOM 570 C C . ARG A 1 73 ? -3.242 2.931 -6.934 1.00 88.56 73 ARG A C 1
ATOM 572 O O . ARG A 1 73 ? -2.267 3.685 -6.872 1.00 88.56 73 ARG A O 1
ATOM 579 N N . PRO A 1 74 ? -3.550 2.041 -5.971 1.00 92.62 74 PRO A N 1
ATOM 580 C CA . PRO A 1 74 ? -2.723 1.874 -4.784 1.00 92.62 74 PRO A CA 1
ATOM 581 C C . PRO A 1 74 ? -1.251 1.658 -5.174 1.00 92.62 74 PRO A C 1
ATOM 583 O O . PRO A 1 74 ? -0.969 0.855 -6.069 1.00 92.62 74 PRO A O 1
ATOM 586 N N . PRO A 1 75 ? -0.290 2.362 -4.559 1.00 92.31 75 PRO A N 1
ATOM 587 C CA . PRO A 1 75 ? 1.123 2.061 -4.745 1.00 92.31 75 PRO A CA 1
ATOM 588 C C . PRO A 1 75 ? 1.490 0.688 -4.176 1.00 92.31 75 PRO A C 1
ATOM 590 O O . PRO A 1 75 ? 0.859 0.201 -3.237 1.00 92.31 75 PRO A O 1
ATOM 593 N N . SER A 1 76 ? 2.578 0.092 -4.665 1.00 89.50 76 SER A N 1
ATOM 594 C CA . SER A 1 76 ? 3.104 -1.152 -4.092 1.00 89.50 76 SER A CA 1
ATOM 595 C C . SER A 1 76 ? 3.388 -1.010 -2.588 1.00 89.50 76 SER A C 1
ATOM 597 O O . SER A 1 76 ? 4.025 -0.042 -2.139 1.00 89.50 76 SER A O 1
ATOM 599 N N . GLY A 1 77 ? 2.931 -1.996 -1.814 1.00 88.69 77 GLY A N 1
ATOM 600 C CA . GLY A 1 77 ? 3.044 -2.029 -0.352 1.00 88.69 77 GLY A CA 1
ATOM 601 C C . GLY A 1 77 ? 1.979 -1.212 0.390 1.00 88.69 77 GLY A C 1
ATOM 602 O O . GLY A 1 77 ? 2.155 -0.906 1.567 1.00 88.69 77 GLY A O 1
ATOM 603 N N . THR A 1 78 ? 0.898 -0.802 -0.280 1.00 93.94 78 THR A N 1
ATOM 604 C CA . THR A 1 78 ? -0.300 -0.262 0.390 1.00 93.94 78 THR A CA 1
ATOM 605 C C . THR A 1 78 ? -0.923 -1.356 1.260 1.00 93.94 78 THR A C 1
ATOM 607 O O . THR A 1 78 ? -1.096 -2.478 0.801 1.00 93.94 78 THR A O 1
ATOM 610 N N . GLY A 1 79 ? -1.223 -1.046 2.524 1.00 91.50 79 GLY A N 1
ATOM 611 C CA . GLY A 1 79 ? -1.746 -2.021 3.491 1.00 91.50 79 GLY A CA 1
ATOM 612 C C . GLY A 1 79 ? -0.690 -2.909 4.164 1.00 91.50 79 GLY A C 1
ATOM 613 O O . GLY A 1 79 ? -1.014 -3.606 5.118 1.00 91.50 79 GLY A O 1
ATOM 614 N N . ASP A 1 80 ? 0.579 -2.848 3.744 1.00 91.56 80 ASP A N 1
ATOM 615 C CA . ASP A 1 80 ? 1.642 -3.688 4.319 1.00 91.56 80 ASP A CA 1
ATOM 616 C C . ASP A 1 80 ? 2.359 -3.072 5.530 1.00 91.56 80 ASP A C 1
ATOM 618 O O . ASP A 1 80 ? 3.139 -3.763 6.197 1.00 91.56 80 ASP A O 1
ATOM 622 N N . CYS A 1 81 ? 2.111 -1.794 5.829 1.00 91.12 81 CYS A N 1
ATOM 623 C CA . CYS A 1 81 ? 2.642 -1.130 7.020 1.00 91.12 81 CYS A CA 1
ATOM 624 C C . CYS A 1 81 ? 2.055 -1.715 8.316 1.00 91.12 81 CYS A C 1
ATOM 626 O O . CYS A 1 81 ? 1.022 -2.386 8.305 1.00 91.12 81 CYS A O 1
ATOM 628 N N . CYS A 1 82 ? 2.726 -1.446 9.441 1.00 91.94 82 CYS A N 1
ATOM 629 C CA . CYS A 1 82 ? 2.338 -1.981 10.745 1.00 91.94 82 CYS A CA 1
ATOM 630 C C . CYS A 1 82 ? 0.922 -1.541 11.152 1.00 91.94 82 CYS A C 1
ATOM 632 O O . CYS A 1 82 ? 0.101 -2.399 11.469 1.00 91.94 82 CYS A O 1
ATOM 634 N N . GLY A 1 83 ? 0.598 -0.245 11.047 1.00 94.12 83 GLY A N 1
ATOM 635 C CA . GLY A 1 83 ? -0.713 0.288 11.422 1.00 94.12 83 GLY A CA 1
ATOM 636 C C . GLY A 1 83 ? -1.892 -0.428 10.755 1.00 94.12 83 GLY A C 1
ATOM 637 O O . GLY A 1 83 ? -2.724 -0.985 11.468 1.00 94.12 83 GLY A O 1
ATOM 638 N N . PRO A 1 84 ? -1.967 -0.507 9.410 1.00 95.44 84 PRO A N 1
ATOM 639 C CA . PRO A 1 84 ? -3.016 -1.269 8.733 1.00 95.44 84 PRO A CA 1
ATOM 640 C C . PRO A 1 84 ? -3.114 -2.730 9.195 1.00 95.44 84 PRO A C 1
ATOM 642 O O . PRO A 1 84 ? -4.214 -3.226 9.413 1.00 95.44 84 PRO A O 1
ATOM 645 N N . LYS A 1 85 ? -1.990 -3.424 9.411 1.00 95.44 85 LYS A N 1
ATOM 646 C CA . LYS A 1 85 ? -1.999 -4.819 9.889 1.00 95.44 85 LYS A CA 1
ATOM 647 C C . LYS A 1 85 ? -2.563 -4.952 11.304 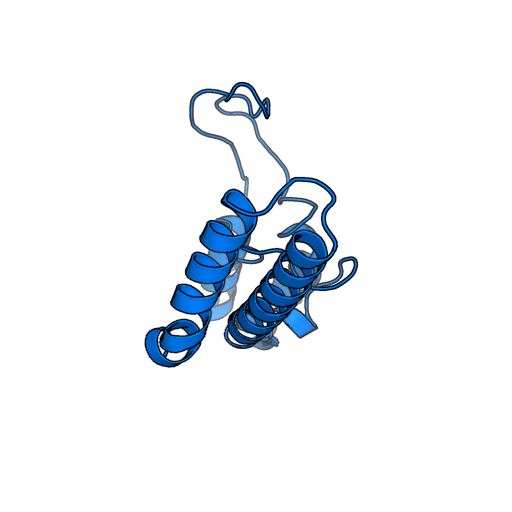1.00 95.44 85 LYS A C 1
ATOM 649 O O . LYS A 1 85 ? -3.337 -5.873 11.558 1.00 95.44 85 LYS A O 1
ATOM 654 N N . LEU A 1 86 ? -2.212 -4.034 12.202 1.00 96.31 86 LEU A N 1
ATOM 655 C CA . LEU A 1 86 ? -2.749 -3.997 13.563 1.00 96.31 86 LEU A CA 1
ATOM 656 C C . LEU A 1 86 ? -4.249 -3.689 13.566 1.00 96.31 86 LEU A C 1
ATOM 658 O O . LEU A 1 86 ? -5.009 -4.390 14.226 1.00 96.31 86 LEU A O 1
ATOM 662 N N . LEU A 1 87 ? -4.689 -2.704 12.778 1.00 96.62 87 LEU A N 1
ATOM 663 C CA . LEU A 1 87 ? -6.109 -2.367 12.635 1.00 96.62 87 LEU A CA 1
ATOM 664 C C . LEU A 1 87 ? -6.912 -3.527 12.043 1.00 96.62 87 LEU A C 1
ATOM 666 O O . LEU A 1 87 ? -7.975 -3.861 12.557 1.00 96.62 87 LEU A O 1
ATOM 670 N N . GLN A 1 88 ? -6.377 -4.181 11.009 1.00 97.12 88 GLN A N 1
ATOM 671 C CA . GLN A 1 88 ? -6.969 -5.379 10.423 1.00 97.12 88 GLN A CA 1
ATOM 672 C C . GLN A 1 88 ? -7.138 -6.474 11.479 1.00 97.12 88 GLN A C 1
ATOM 674 O O . GLN A 1 88 ? -8.216 -7.053 11.590 1.00 97.12 88 GLN A O 1
ATOM 679 N N . HIS A 1 89 ? -6.089 -6.744 12.262 1.00 97.31 89 HIS A N 1
ATOM 680 C CA . HIS A 1 89 ? -6.130 -7.741 13.326 1.00 97.31 89 HIS A CA 1
ATOM 681 C C . HIS A 1 89 ? -7.160 -7.383 14.403 1.00 97.31 89 HIS A C 1
ATOM 683 O O . HIS A 1 89 ? -7.932 -8.248 14.814 1.00 97.31 89 HIS A O 1
ATOM 689 N N . ALA A 1 90 ? -7.205 -6.122 14.834 1.00 97.31 90 ALA A N 1
ATOM 690 C CA . ALA A 1 90 ? -8.162 -5.665 15.831 1.00 97.31 90 ALA A CA 1
ATOM 691 C C . ALA A 1 90 ? -9.606 -5.837 15.339 1.00 97.31 90 ALA A C 1
ATOM 693 O O . ALA A 1 90 ? -10.409 -6.487 16.009 1.00 97.31 90 ALA A O 1
ATOM 694 N N . ALA A 1 91 ? -9.902 -5.364 14.125 1.00 96.81 91 ALA A N 1
ATOM 695 C CA . ALA A 1 91 ? -11.222 -5.477 13.517 1.00 96.81 91 ALA A CA 1
ATOM 696 C C . ALA A 1 91 ? -11.679 -6.939 13.364 1.00 96.81 91 ALA A C 1
ATOM 698 O O . ALA A 1 91 ? -12.825 -7.257 13.676 1.00 96.81 91 ALA A O 1
ATOM 699 N N . THR A 1 92 ? -10.797 -7.854 12.941 1.00 97.19 92 THR A N 1
ATOM 700 C CA . THR A 1 92 ? -11.165 -9.272 12.763 1.00 97.19 92 THR A CA 1
ATOM 701 C C . THR A 1 92 ? -11.315 -10.050 14.064 1.00 97.19 92 THR A C 1
ATOM 703 O O . THR A 1 92 ? -11.974 -11.084 14.065 1.00 97.19 92 THR A O 1
ATOM 706 N N . ASN A 1 93 ? -10.702 -9.586 15.154 1.00 97.06 93 ASN A N 1
ATOM 707 C CA . ASN A 1 93 ? -10.746 -10.257 16.457 1.00 97.06 93 ASN A CA 1
ATOM 708 C C . ASN A 1 93 ? -11.655 -9.540 17.466 1.00 97.06 93 ASN A C 1
ATOM 710 O O . ASN A 1 93 ? -11.677 -9.911 18.635 1.00 97.06 93 ASN A O 1
ATOM 714 N N . GLY A 1 94 ? -12.400 -8.514 17.036 1.00 94.12 94 GLY A N 1
ATOM 715 C CA . GLY A 1 94 ? -13.288 -7.751 17.915 1.00 94.12 94 GLY A CA 1
ATOM 716 C C . GLY A 1 94 ? -12.555 -6.974 19.011 1.00 94.12 94 GLY A C 1
ATOM 717 O O . GLY A 1 94 ? -13.152 -6.678 20.042 1.00 94.12 94 GLY A O 1
ATOM 718 N N . LEU A 1 95 ? -11.275 -6.657 18.807 1.00 95.19 95 LEU A N 1
ATOM 719 C CA . LEU A 1 95 ? -10.497 -5.840 19.735 1.00 95.19 95 LEU A CA 1
ATOM 720 C C . LEU A 1 95 ? -10.789 -4.362 19.475 1.00 95.19 95 LEU A C 1
ATOM 722 O O . LEU A 1 95 ? -10.883 -3.941 18.321 1.00 95.19 95 LEU A O 1
ATOM 726 N N . VAL A 1 96 ? -10.879 -3.573 20.542 1.00 93.50 96 VAL A N 1
ATOM 727 C CA . VAL A 1 96 ? -11.042 -2.119 20.460 1.00 93.50 96 VAL A CA 1
ATOM 728 C C . VAL A 1 96 ? -9.680 -1.472 20.719 1.00 93.50 96 VAL A C 1
ATOM 730 O O . VAL A 1 96 ? -9.158 -1.586 21.828 1.00 93.50 96 VAL A O 1
ATOM 733 N N . PRO A 1 97 ? -9.036 -0.865 19.705 1.00 93.19 97 PRO A N 1
ATOM 734 C CA . PRO A 1 97 ? -7.788 -0.148 19.921 1.00 93.19 97 PRO A CA 1
ATOM 735 C C . PRO A 1 97 ? -8.042 1.152 20.695 1.00 93.19 97 PRO A C 1
ATOM 737 O O . PRO A 1 97 ? -8.740 2.033 20.206 1.00 93.19 97 PRO A O 1
ATOM 740 N N . GLU A 1 98 ? -7.414 1.289 21.862 1.00 91.56 98 GLU A N 1
ATOM 741 C CA . GLU A 1 98 ? -7.440 2.520 22.672 1.00 91.56 98 GLU A CA 1
ATOM 742 C C . GLU A 1 98 ? -6.566 3.626 22.063 1.00 91.56 98 GLU A C 1
ATOM 744 O O . GLU A 1 98 ? -6.932 4.797 21.998 1.00 91.56 98 GLU A O 1
ATOM 749 N N . SER A 1 99 ? -5.366 3.259 21.608 1.00 91.06 99 SER A N 1
ATOM 750 C CA . SER A 1 99 ? -4.423 4.179 20.974 1.00 91.06 99 SER A CA 1
ATOM 751 C C . SER A 1 99 ? -3.425 3.425 20.097 1.00 91.06 99 SER A C 1
ATOM 753 O O . SER A 1 99 ? -3.203 2.224 20.261 1.00 91.06 99 SER A O 1
ATOM 755 N N . MET A 1 100 ? -2.822 4.132 19.142 1.00 91.12 100 MET A N 1
ATOM 756 C CA . MET A 1 100 ? -1.771 3.601 18.279 1.00 91.12 100 MET A CA 1
ATOM 757 C C . MET A 1 100 ? -0.766 4.705 17.961 1.00 91.12 100 MET A C 1
ATOM 759 O O . MET A 1 100 ? -1.151 5.824 17.629 1.00 91.12 100 MET A O 1
ATOM 763 N N . ALA A 1 101 ? 0.520 4.371 18.023 1.00 91.06 101 ALA A N 1
ATOM 764 C CA . ALA A 1 101 ? 1.608 5.251 17.626 1.00 91.06 101 ALA A CA 1
ATOM 765 C C . ALA A 1 101 ? 2.562 4.498 16.694 1.00 91.06 101 ALA A C 1
ATOM 767 O O . ALA A 1 101 ? 2.870 3.327 16.920 1.00 91.06 101 ALA A O 1
ATOM 768 N N . GLU A 1 102 ? 3.037 5.175 15.651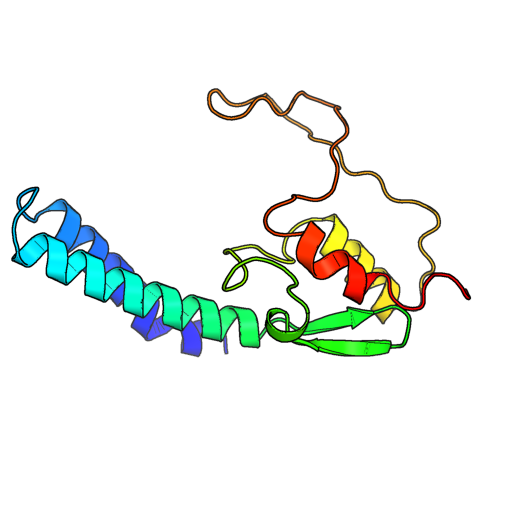 1.00 90.44 102 GLU A N 1
ATOM 769 C CA . GLU A 1 102 ? 4.075 4.667 14.757 1.00 90.44 102 GLU A CA 1
ATOM 770 C C . GLU A 1 102 ? 5.343 5.505 14.939 1.00 90.44 102 GLU A C 1
ATOM 772 O O . GLU A 1 102 ? 5.293 6.736 14.930 1.00 90.44 102 GLU A O 1
ATOM 777 N N . PHE A 1 103 ? 6.487 4.838 15.080 1.00 90.19 103 PHE A N 1
ATOM 778 C CA . PHE A 1 103 ? 7.792 5.486 15.166 1.00 90.19 103 PHE A CA 1
ATOM 779 C C . PHE A 1 103 ? 8.827 4.730 14.337 1.00 90.19 103 PHE A C 1
ATOM 781 O O . PHE A 1 103 ? 8.646 3.559 13.990 1.00 90.19 103 PHE A O 1
ATOM 788 N N . PHE A 1 104 ? 9.909 5.416 13.983 1.00 88.69 104 PHE A N 1
ATOM 789 C CA . PHE A 1 104 ? 11.018 4.807 13.261 1.00 88.69 104 PHE A CA 1
ATOM 790 C C . PHE A 1 104 ? 12.100 4.310 14.223 1.00 88.69 104 PHE A C 1
ATOM 792 O O . PHE A 1 104 ? 12.542 5.038 15.111 1.00 88.69 104 PHE A O 1
ATOM 799 N N . TRP A 1 105 ? 12.565 3.078 14.015 1.00 88.19 105 TRP A N 1
ATOM 800 C CA . TRP A 1 105 ? 13.643 2.480 14.798 1.00 88.19 105 TRP A CA 1
ATOM 801 C C . TRP A 1 105 ? 14.787 2.029 13.891 1.00 88.19 105 TRP A C 1
ATOM 803 O O . TRP A 1 105 ? 14.672 1.038 13.171 1.00 88.19 105 TRP A O 1
ATOM 813 N N . GLY A 1 106 ? 15.893 2.768 13.928 1.00 88.31 106 GLY A N 1
ATOM 814 C CA . GLY A 1 106 ? 17.112 2.449 13.187 1.00 88.31 106 GLY A CA 1
ATOM 815 C C . GLY A 1 106 ? 17.935 3.691 12.872 1.00 88.31 106 GLY A C 1
ATOM 816 O O . GLY A 1 106 ? 17.600 4.790 13.316 1.00 88.31 106 GLY A O 1
ATOM 817 N N . GLU A 1 107 ? 19.007 3.507 12.109 1.00 83.25 107 GLU A N 1
ATOM 818 C CA . GLU A 1 107 ? 19.825 4.606 11.596 1.00 83.25 107 GLU A CA 1
ATOM 819 C C . GLU A 1 107 ? 19.130 5.302 10.418 1.00 83.25 107 GLU A C 1
ATOM 821 O O . GLU A 1 107 ? 18.571 4.659 9.523 1.00 83.25 107 GLU A O 1
ATOM 826 N N . SER A 1 108 ? 19.170 6.634 10.409 1.00 76.56 108 SER A N 1
ATOM 827 C CA . SER A 1 108 ? 18.627 7.454 9.326 1.00 76.56 108 SER A CA 1
ATOM 828 C C . SER A 1 108 ? 19.457 7.263 8.051 1.00 76.56 108 SER A C 1
ATOM 830 O O . SER A 1 108 ? 20.650 7.563 8.027 1.00 76.56 108 SER A O 1
ATOM 832 N N . GLY A 1 109 ? 18.839 6.789 6.966 1.00 69.50 109 GLY A N 1
ATOM 833 C CA . GLY A 1 109 ? 19.516 6.638 5.673 1.00 69.50 109 GLY A CA 1
ATOM 834 C C . GLY A 1 109 ? 19.765 7.975 4.958 1.00 69.50 109 GLY A C 1
ATOM 835 O O . GLY A 1 109 ? 19.048 8.952 5.163 1.00 69.50 109 GLY A O 1
ATOM 836 N N . ALA A 1 110 ? 20.731 7.997 4.034 1.00 61.31 110 ALA A N 1
ATOM 837 C CA . ALA A 1 110 ? 21.153 9.205 3.309 1.00 61.31 110 ALA A CA 1
ATOM 838 C C . ALA A 1 110 ? 20.052 9.885 2.463 1.00 61.31 110 ALA A C 1
ATOM 840 O O . ALA A 1 110 ? 20.168 11.063 2.139 1.00 61.31 110 ALA A O 1
ATOM 841 N N . SER A 1 111 ? 18.992 9.162 2.080 1.00 56.69 111 SER A N 1
ATOM 842 C CA . SER A 1 111 ? 17.960 9.652 1.152 1.00 56.69 111 SER A CA 1
ATOM 843 C C . SER A 1 111 ? 16.612 9.985 1.802 1.00 56.69 111 SER A C 1
ATOM 845 O O . SER A 1 111 ? 15.725 10.489 1.116 1.00 56.69 111 SER A O 1
ATOM 847 N N . ALA A 1 112 ? 16.417 9.682 3.089 1.00 64.81 112 ALA A N 1
ATOM 848 C CA . ALA A 1 112 ? 15.198 10.019 3.822 1.00 64.81 112 ALA A CA 1
ATOM 849 C C . ALA A 1 112 ? 15.505 10.120 5.321 1.00 64.81 112 ALA A C 1
ATOM 851 O O . ALA A 1 112 ? 15.774 9.112 5.973 1.00 64.81 112 ALA A O 1
ATOM 852 N N . ALA A 1 113 ? 15.431 11.337 5.860 1.00 69.81 113 ALA A N 1
ATOM 853 C CA . ALA A 1 113 ? 15.678 11.640 7.267 1.00 69.81 113 ALA A CA 1
ATOM 854 C C . ALA A 1 113 ? 14.508 11.173 8.154 1.00 69.81 113 ALA A C 1
ATOM 856 O O . ALA A 1 113 ? 13.765 11.975 8.714 1.00 69.81 113 ALA A O 1
ATOM 857 N N . ARG A 1 114 ? 14.301 9.858 8.249 1.00 84.81 114 ARG A N 1
ATOM 858 C CA . ARG A 1 114 ? 13.558 9.282 9.370 1.00 84.81 114 ARG A CA 1
ATOM 859 C C . ARG A 1 114 ? 14.521 9.225 10.542 1.00 84.81 114 ARG A C 1
ATOM 861 O O . ARG A 1 114 ? 15.541 8.563 10.440 1.00 84.81 114 ARG A O 1
ATOM 868 N N . MET A 1 115 ? 14.219 9.964 11.593 1.00 86.56 115 MET A N 1
ATOM 869 C CA . MET A 1 115 ? 15.040 10.087 12.786 1.00 86.56 115 MET A CA 1
ATOM 870 C C . MET A 1 115 ? 14.717 8.945 13.749 1.00 86.56 115 MET A C 1
ATOM 872 O O . MET A 1 115 ? 13.571 8.500 13.853 1.00 86.56 115 MET A O 1
ATOM 876 N N . HIS A 1 116 ? 15.748 8.444 14.420 1.00 89.50 116 HIS A N 1
ATOM 877 C CA . HIS A 1 116 ? 15.609 7.384 15.408 1.00 89.50 116 HIS A CA 1
ATOM 878 C C . HIS A 1 116 ? 14.657 7.803 16.537 1.00 89.50 116 HIS A C 1
ATOM 880 O O . HIS A 1 116 ? 14.769 8.914 17.044 1.00 89.50 116 HIS A O 1
ATOM 886 N N . ALA A 1 117 ? 13.755 6.899 16.930 1.00 90.06 117 ALA A N 1
ATOM 887 C CA . ALA A 1 117 ? 12.749 7.092 17.978 1.00 90.06 117 ALA A CA 1
ATOM 888 C C . ALA A 1 117 ? 11.723 8.209 17.709 1.00 90.06 117 ALA A C 1
ATOM 890 O O . ALA A 1 117 ? 10.909 8.512 18.579 1.00 90.06 117 ALA A O 1
ATOM 891 N N . GLU A 1 118 ? 11.701 8.774 16.501 1.00 91.44 118 GLU A N 1
ATOM 892 C CA . GLU A 1 118 ? 10.738 9.811 16.147 1.00 91.44 118 GLU A CA 1
ATOM 893 C C . GLU A 1 118 ? 9.421 9.231 15.647 1.00 91.44 118 GLU A C 1
ATOM 895 O O . GLU A 1 118 ? 9.379 8.241 14.900 1.00 91.44 118 GLU A O 1
ATOM 900 N N . GLY A 1 119 ? 8.342 9.885 16.072 1.00 89.81 119 GLY A N 1
ATOM 901 C CA . GLY A 1 119 ? 6.974 9.549 15.714 1.00 89.81 119 GLY A CA 1
ATOM 902 C C . GLY A 1 119 ? 6.608 10.092 14.340 1.00 89.81 119 GLY A C 1
ATOM 903 O O . GLY A 1 119 ? 6.950 11.218 13.979 1.00 89.81 119 GLY A O 1
ATOM 904 N N . TYR A 1 120 ? 5.874 9.301 13.565 1.00 88.69 120 TYR A N 1
ATOM 905 C CA . TYR A 1 120 ? 5.409 9.719 12.250 1.00 88.69 120 TYR A CA 1
ATOM 906 C C . TYR A 1 120 ? 3.963 9.295 12.027 1.00 88.69 120 TYR A C 1
ATOM 908 O O . TYR A 1 120 ? 3.576 8.205 12.443 1.00 88.69 120 TYR A O 1
ATOM 916 N N . PRO A 1 121 ? 3.165 10.111 11.320 1.00 89.38 121 PRO A N 1
ATOM 917 C CA . PRO A 1 121 ? 1.841 9.685 10.920 1.00 89.38 121 PRO A CA 1
ATOM 918 C C . PRO A 1 121 ? 1.934 8.552 9.897 1.00 89.38 121 PRO A C 1
ATOM 920 O O . PRO A 1 121 ? 2.973 8.325 9.255 1.00 89.38 121 PRO A O 1
ATOM 923 N N . ALA A 1 122 ? 0.790 7.905 9.692 1.00 90.00 122 ALA A N 1
ATOM 924 C CA . ALA A 1 122 ? 0.619 6.916 8.649 1.00 90.00 122 ALA A CA 1
ATOM 925 C C . ALA A 1 122 ? 1.120 7.447 7.300 1.00 90.00 122 ALA A C 1
ATOM 927 O O . ALA A 1 122 ? 0.946 8.614 6.942 1.00 90.00 122 ALA A O 1
ATOM 928 N N . CYS A 1 123 ? 1.747 6.566 6.529 1.00 89.25 123 CYS A N 1
ATOM 929 C CA . CYS A 1 123 ? 2.390 6.944 5.286 1.00 89.25 123 CYS A CA 1
ATOM 930 C C . CYS A 1 123 ? 1.398 7.596 4.295 1.00 89.25 123 CYS A C 1
ATOM 932 O O . CYS A 1 123 ? 0.480 6.937 3.804 1.00 89.25 123 CYS A O 1
ATOM 934 N N . ALA A 1 124 ? 1.599 8.882 3.976 1.00 90.31 124 ALA A N 1
ATOM 935 C CA . ALA A 1 124 ? 0.623 9.690 3.231 1.00 90.31 124 ALA A CA 1
ATOM 936 C C . ALA A 1 124 ? 0.250 9.102 1.861 1.00 90.31 124 ALA A C 1
ATOM 938 O O . ALA A 1 124 ? -0.906 9.114 1.456 1.00 90.31 124 ALA A O 1
ATOM 939 N N . ALA A 1 125 ? 1.229 8.532 1.155 1.00 89.75 125 ALA A N 1
ATOM 940 C CA . ALA A 1 125 ? 1.019 7.999 -0.187 1.00 89.75 125 ALA A CA 1
ATOM 941 C C . ALA A 1 125 ? 0.352 6.611 -0.225 1.00 89.75 125 ALA A C 1
ATOM 943 O O . ALA A 1 125 ? -0.169 6.239 -1.272 1.00 89.75 125 ALA A O 1
ATOM 944 N N . LYS A 1 126 ? 0.406 5.820 0.860 1.00 92.19 126 LYS A N 1
ATOM 945 C CA . LYS A 1 126 ? -0.051 4.412 0.833 1.00 92.19 126 LYS A CA 1
ATOM 946 C C . LYS A 1 126 ? -1.052 4.069 1.934 1.00 92.19 126 LYS A C 1
ATOM 948 O O . LYS A 1 126 ? -2.062 3.440 1.668 1.00 92.19 126 LYS A O 1
ATOM 953 N N . CYS A 1 127 ? -0.781 4.471 3.168 1.00 93.81 127 CYS A N 1
ATOM 954 C CA . CYS A 1 127 ? -1.529 4.057 4.349 1.00 93.81 127 CYS A CA 1
ATOM 955 C C . CYS A 1 127 ? -2.706 4.997 4.602 1.00 93.81 127 CYS A C 1
ATOM 957 O O . CYS A 1 127 ? -3.838 4.557 4.761 1.00 93.81 127 CYS A O 1
ATOM 959 N N . GLN A 1 128 ? -2.446 6.306 4.594 1.00 94.50 128 GLN A N 1
ATOM 960 C CA . GLN A 1 128 ? -3.465 7.320 4.859 1.00 94.50 128 GLN A CA 1
ATOM 961 C C . GLN A 1 128 ? -4.720 7.177 3.969 1.00 94.50 128 GLN A C 1
ATOM 963 O O . GLN A 1 128 ? -5.817 7.262 4.518 1.00 94.50 128 GLN A O 1
ATOM 968 N N . PRO A 1 129 ? -4.614 6.865 2.657 1.00 96.75 129 PRO A N 1
ATOM 969 C CA . PRO A 1 129 ? -5.778 6.710 1.781 1.00 96.75 129 PRO A CA 1
ATOM 970 C C . PRO A 1 129 ? -6.741 5.571 2.138 1.00 96.75 129 PRO A C 1
ATOM 972 O O . PRO A 1 129 ? -7.872 5.591 1.669 1.00 96.75 129 PRO A O 1
ATOM 975 N N . ILE A 1 130 ? -6.310 4.573 2.919 1.00 97.12 130 ILE A N 1
ATOM 976 C CA . ILE A 1 130 ? -7.146 3.418 3.297 1.00 97.12 130 ILE A CA 1
ATOM 977 C C . ILE A 1 130 ? -7.663 3.508 4.738 1.00 97.12 130 ILE A C 1
ATOM 979 O O . ILE A 1 130 ? -8.625 2.827 5.088 1.00 97.12 130 ILE A O 1
ATOM 983 N N . LEU A 1 131 ? -7.061 4.360 5.578 1.00 95.62 131 LEU A N 1
ATO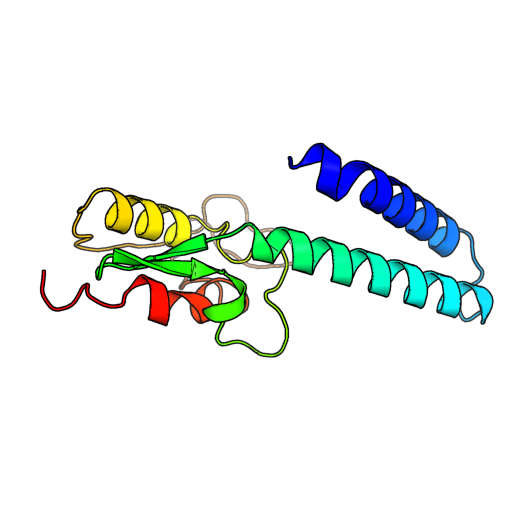M 984 C CA . LEU A 1 131 ? -7.389 4.438 7.006 1.00 95.62 131 LEU A CA 1
ATOM 985 C C . LEU A 1 131 ? -8.837 4.850 7.275 1.00 95.62 131 LEU A C 1
ATOM 987 O O . LEU A 1 131 ? -9.433 4.334 8.216 1.00 95.62 131 LEU A O 1
ATOM 991 N N . GLY A 1 132 ? -9.415 5.722 6.444 1.00 95.12 132 GLY A N 1
ATOM 992 C CA . GLY A 1 132 ? -10.811 6.142 6.594 1.00 95.12 132 GLY A CA 1
ATOM 993 C C . GLY A 1 132 ? -11.776 4.953 6.592 1.00 95.12 132 GLY A C 1
ATOM 994 O O . GLY A 1 132 ? -12.618 4.842 7.479 1.00 95.12 132 GLY A O 1
ATOM 995 N N . PHE A 1 133 ? -11.594 4.013 5.657 1.00 97.19 133 PHE A N 1
ATOM 996 C CA . PHE A 1 133 ? -12.370 2.775 5.633 1.00 97.19 133 PHE A CA 1
ATOM 997 C C . PHE A 1 133 ? -12.063 1.889 6.843 1.00 97.19 133 PHE A C 1
ATOM 999 O O . PHE A 1 133 ? -12.990 1.424 7.495 1.00 97.19 133 PHE A O 1
ATOM 1006 N N . MET A 1 134 ? -10.784 1.662 7.161 1.00 97.06 134 MET A N 1
ATOM 1007 C CA . MET A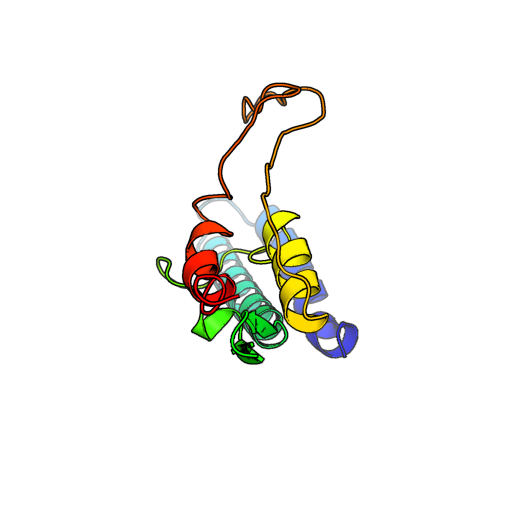 1 134 ? -10.392 0.727 8.228 1.00 97.06 134 MET A CA 1
ATOM 1008 C C . MET A 1 134 ? -10.905 1.143 9.611 1.00 97.06 134 MET A C 1
ATOM 1010 O O . MET A 1 134 ? -11.236 0.281 10.419 1.00 97.06 134 MET A O 1
ATOM 1014 N N . LEU A 1 135 ? -10.995 2.448 9.876 1.00 95.44 135 LEU A N 1
ATOM 1015 C CA . LEU A 1 135 ? -11.453 3.004 11.155 1.00 95.44 135 LEU A CA 1
ATOM 1016 C C . LEU A 1 135 ? -12.981 3.137 11.253 1.00 95.44 135 LEU A C 1
ATOM 1018 O O . LEU A 1 135 ? -13.509 3.415 12.330 1.00 95.44 135 LEU A O 1
ATOM 1022 N N . CYS A 1 136 ? -13.719 2.915 10.161 1.00 95.81 136 CYS A N 1
ATOM 1023 C CA . CYS A 1 136 ? -15.177 2.979 10.182 1.00 95.81 136 CYS A CA 1
ATOM 1024 C C . CYS A 1 136 ? -15.768 1.995 11.200 1.00 95.81 136 CYS A C 1
ATOM 1026 O O . CYS A 1 136 ? -15.526 0.790 11.137 1.00 95.81 136 CYS A O 1
ATOM 1028 N N . GLY A 1 137 ? -16.605 2.521 12.100 1.00 93.69 137 GLY A N 1
ATOM 1029 C CA . GLY A 1 137 ? -17.266 1.749 13.156 1.00 93.69 137 GLY A CA 1
ATOM 1030 C C . GLY A 1 137 ? -16.507 1.681 14.481 1.00 93.69 137 GLY A C 1
ATOM 1031 O O . GLY A 1 137 ? -16.954 0.955 15.364 1.00 93.69 137 GLY A O 1
ATOM 1032 N N . LEU A 1 138 ? -15.388 2.401 14.626 1.00 91.12 138 LEU A N 1
ATOM 1033 C CA . LEU A 1 138 ? -14.643 2.465 15.886 1.00 91.12 138 LEU A CA 1
ATOM 1034 C C . LEU A 1 138 ? -15.298 3.400 16.922 1.00 91.12 138 LEU A C 1
ATOM 1036 O O . LEU A 1 138 ? -15.294 3.086 18.100 1.00 91.12 138 LEU A O 1
ATOM 1040 N N . GLU A 1 139 ? -15.924 4.498 16.488 1.00 78.81 139 GLU A N 1
ATOM 1041 C CA . GLU A 1 139 ? -16.497 5.562 17.346 1.00 78.81 139 GLU A CA 1
ATOM 1042 C C . GLU A 1 139 ? -17.661 5.123 18.264 1.00 78.81 139 GLU A C 1
ATOM 1044 O O . GLU A 1 139 ? -18.098 5.897 19.109 1.00 78.81 139 GLU A O 1
ATOM 1049 N N . GLY A 1 140 ? -18.197 3.912 18.084 1.00 66.50 140 GLY A N 1
ATOM 1050 C CA . GLY A 1 140 ? -19.354 3.395 18.828 1.00 66.50 140 GLY A CA 1
ATOM 1051 C C . GLY A 1 140 ? -19.063 2.136 19.643 1.00 66.50 140 GLY A C 1
ATOM 1052 O O . GLY A 1 140 ? -19.989 1.359 19.876 1.00 66.50 140 GLY A O 1
ATOM 1053 N N . ARG A 1 141 ? -17.794 1.889 19.983 1.00 61.38 141 ARG A N 1
ATOM 1054 C CA . ARG A 1 141 ? -17.327 0.689 20.687 1.00 61.38 141 ARG A CA 1
ATOM 1055 C C . ARG A 1 141 ? -16.681 1.024 22.019 1.00 61.38 141 ARG A C 1
ATOM 1057 O O . ARG A 1 141 ? -16.118 2.132 22.126 1.00 61.38 141 ARG A O 1
#

Foldseek 3Di:
DVCVLCVPLVVLLVVLVVVLVPDDPPDPVNVVSVVVSVVSVVVSVVVVQQPAWAAALVRDIDTNQVQQQDPDGADPCQCVDPVSVVLRVCSVVVHQDPDDWDADDDDQDPPGPRDHRDTDDDDPRGHVRRVVVRHPNNVPD

Sequence (141 aa):
MFDALTGAADPEIKRLGAAIARAPAGSASRRDLVRRRRALSRDLMQQLHDLYHLVNFRGERRSLVEVFHGPGRPPSGTGDCCGPKLLQHAATNGLVPESMAEFFWGESGASAARMHAEGYPACAAKCQPILGFMLCGLEGR

Radius of gyration: 19.05 Å; chains: 1; bounding box: 41×31×53 Å

pLDDT: mean 90.68, std 8.21, range [56.69, 97.69]

Secondary structure (DSSP, 8-state):
-HHHHHTTHHHHHHHHHHHHHHSPTT-HHHHHHHHHHHHHHHHHHHHHHHH-EEE-TT--EEEHHHH--SSSSPPTTTT-SHHHHHHHHHHHHT--------B--SPPBTTB-PPTT-B--S-TTTTHHHHHHHTTT-TT-